Protein AF-A0A7X7T469-F1 (afdb_monomer_lite)

Secondary structure (DSSP, 8-state):
-HHHHHHHH-TT--PPPP-S-S-TTS-TT-TTHHHHHHHHHTTS---SBTTB--TTPPPPHHHHHHHHHHHHT-----

Structure (mmCIF, N/CA/C/O backbone):
data_AF-A0A7X7T469-F1
#
_entry.id   AF-A0A7X7T469-F1
#
loop_
_atom_site.group_PDB
_atom_site.id
_atom_site.type_symbol
_atom_site.label_atom_id
_atom_site.label_alt_id
_atom_site.label_comp_id
_atom_site.label_asym_id
_atom_site.label_entity_id
_atom_site.label_seq_id
_atom_site.pdbx_PDB_ins_code
_atom_site.Cartn_x
_atom_site.Cartn_y
_atom_site.Cartn_z
_atom_site.occupancy
_atom_site.B_iso_or_equiv
_atom_site.auth_seq_id
_atom_site.auth_comp_id
_atom_site.auth_asym_id
_atom_site.auth_atom_id
_atom_site.pdbx_PDB_model_num
ATOM 1 N N . ALA A 1 1 ? 2.032 -4.660 3.933 1.00 84.69 1 ALA A N 1
ATOM 2 C CA . ALA A 1 1 ? 2.163 -5.454 2.694 1.00 84.69 1 ALA A CA 1
ATOM 3 C C . ALA A 1 1 ? 2.213 -6.946 2.977 1.00 84.69 1 ALA A C 1
ATOM 5 O O . ALA A 1 1 ? 1.163 -7.565 3.066 1.00 84.69 1 ALA A O 1
ATOM 6 N N . VAL A 1 2 ? 3.400 -7.498 3.214 1.00 93.81 2 VAL A N 1
ATOM 7 C CA . VAL A 1 2 ? 3.670 -8.944 3.250 1.00 93.81 2 VAL A CA 1
ATOM 8 C C . VAL A 1 2 ? 2.729 -9.757 4.156 1.00 93.81 2 VAL A C 1
ATOM 10 O O . VAL A 1 2 ? 2.166 -10.754 3.717 1.00 93.81 2 VAL A O 1
ATOM 13 N N . PHE A 1 3 ? 2.506 -9.307 5.396 1.00 94.06 3 PHE A N 1
ATOM 14 C CA . PHE A 1 3 ? 1.629 -10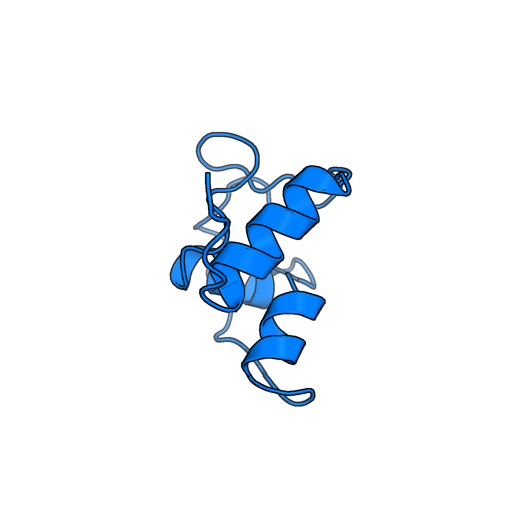.001 6.347 1.00 94.06 3 PHE A CA 1
ATOM 15 C C . PHE A 1 3 ? 0.173 -10.120 5.870 1.00 94.06 3 PHE A C 1
ATOM 17 O O . PHE A 1 3 ? -0.411 -11.187 6.007 1.00 94.06 3 PHE A O 1
ATOM 24 N N . LEU A 1 4 ? -0.406 -9.046 5.323 1.00 95.44 4 LEU A N 1
ATOM 25 C CA . LEU A 1 4 ? -1.822 -9.018 4.933 1.00 95.44 4 LEU A CA 1
ATOM 26 C C . LEU A 1 4 ? -2.087 -9.983 3.776 1.00 95.44 4 LEU A C 1
ATOM 28 O O . LEU A 1 4 ? -2.956 -10.838 3.890 1.00 95.44 4 LEU A O 1
ATOM 32 N N . LEU A 1 5 ? -1.256 -9.926 2.733 1.00 96.31 5 LEU A N 1
ATOM 33 C CA . LEU A 1 5 ? -1.398 -10.794 1.562 1.00 96.31 5 LEU A CA 1
ATOM 34 C C . LEU A 1 5 ? -1.168 -12.270 1.897 1.00 96.31 5 LEU A C 1
ATOM 36 O O . LEU A 1 5 ? -1.883 -13.130 1.397 1.00 96.31 5 LEU A O 1
ATOM 40 N N . MET A 1 6 ? -0.215 -12.592 2.778 1.00 96.00 6 MET A N 1
ATOM 41 C CA . MET A 1 6 ? -0.062 -13.977 3.240 1.00 96.00 6 MET A CA 1
ATOM 42 C C . MET A 1 6 ? -1.208 -14.435 4.144 1.00 96.00 6 MET A C 1
ATOM 44 O O . MET A 1 6 ? -1.523 -15.623 4.171 1.00 96.00 6 MET A O 1
ATOM 48 N N . ALA A 1 7 ? -1.819 -13.530 4.907 1.00 95.19 7 ALA A N 1
ATOM 49 C CA . ALA A 1 7 ? -2.972 -13.868 5.730 1.00 95.19 7 ALA A CA 1
ATOM 50 C C . ALA A 1 7 ? -4.231 -14.111 4.878 1.00 95.19 7 ALA A C 1
ATOM 52 O O . ALA A 1 7 ? -5.030 -14.976 5.229 1.00 95.19 7 ALA A O 1
ATOM 53 N N . GLU A 1 8 ? -4.384 -13.392 3.765 1.00 95.19 8 GLU A N 1
ATOM 54 C CA . GLU A 1 8 ? -5.490 -13.560 2.817 1.00 95.19 8 GLU A CA 1
ATOM 55 C C . GLU A 1 8 ? -5.299 -14.771 1.893 1.00 95.19 8 GLU A C 1
ATOM 57 O O . GLU A 1 8 ? -6.159 -15.649 1.832 1.00 95.19 8 GLU A O 1
ATOM 62 N N . HIS A 1 9 ? -4.153 -14.859 1.211 1.00 95.94 9 HIS A N 1
ATOM 63 C CA . HIS A 1 9 ? -3.904 -15.855 0.160 1.00 95.94 9 HIS A CA 1
ATOM 64 C C . HIS A 1 9 ? -3.173 -17.113 0.654 1.00 95.94 9 HIS A C 1
ATOM 66 O O . HIS A 1 9 ? -3.107 -18.121 -0.053 1.00 95.94 9 HIS A O 1
ATOM 72 N N . GLY A 1 10 ? -2.620 -17.080 1.869 1.00 96.62 10 GLY A N 1
ATOM 73 C CA . GLY A 1 10 ? -1.877 -18.175 2.499 1.00 96.62 10 GLY A CA 1
ATOM 74 C C . GLY A 1 10 ? -0.358 -17.954 2.576 1.00 96.62 10 GLY A C 1
ATOM 75 O O . GLY A 1 10 ? 0.233 -17.167 1.842 1.00 96.62 10 GLY A O 1
ATOM 76 N N . LEU A 1 11 ? 0.307 -18.708 3.464 1.00 92.88 11 LEU A N 1
ATOM 77 C CA . LEU A 1 11 ? 1.735 -18.537 3.806 1.00 92.88 11 LEU A CA 1
ATOM 78 C C . LEU A 1 11 ? 2.720 -18.757 2.642 1.00 92.88 11 LEU A C 1
ATOM 80 O O . LEU A 1 11 ? 3.880 -18.372 2.746 1.00 92.88 11 LEU A O 1
ATOM 84 N N . GLY A 1 12 ? 2.289 -19.421 1.569 1.00 94.50 12 GLY A N 1
ATOM 85 C CA . GLY A 1 12 ? 3.100 -19.670 0.373 1.00 94.50 12 GLY A CA 1
ATOM 86 C C . GLY A 1 12 ? 2.821 -18.701 -0.774 1.00 94.50 12 GLY A C 1
ATOM 87 O O . GLY A 1 12 ? 3.264 -18.962 -1.890 1.00 94.50 12 GLY A O 1
ATOM 88 N N . TYR A 1 13 ? 2.039 -17.646 -0.537 1.00 96.81 13 TYR A N 1
ATOM 89 C CA . TYR A 1 13 ? 1.644 -16.715 -1.582 1.00 96.81 13 TYR A CA 1
ATOM 90 C C . TYR A 1 13 ? 2.846 -15.951 -2.148 1.00 96.81 13 TYR A C 1
ATOM 92 O O . TYR A 1 13 ? 3.643 -15.374 -1.406 1.00 96.81 13 TYR A O 1
ATOM 100 N N . VAL A 1 14 ? 2.941 -15.939 -3.478 1.00 96.12 14 VAL A N 1
ATOM 101 C CA . VAL A 1 14 ? 3.944 -15.197 -4.242 1.00 96.12 14 VAL A CA 1
ATOM 102 C C . VAL A 1 14 ? 3.192 -14.250 -5.181 1.00 96.12 14 VAL A C 1
ATOM 104 O O . VAL A 1 14 ? 2.540 -14.736 -6.111 1.00 96.12 14 VAL A O 1
ATOM 107 N N . PRO A 1 15 ? 3.231 -12.929 -4.934 1.00 96.06 15 PRO A N 1
ATOM 108 C CA . PRO A 1 15 ? 2.588 -11.960 -5.807 1.00 96.06 15 PRO A CA 1
ATOM 109 C C . PRO A 1 15 ? 3.278 -11.883 -7.179 1.00 96.06 15 PRO A C 1
ATOM 111 O O . PRO A 1 15 ? 4.422 -12.324 -7.332 1.00 96.06 15 PRO A O 1
ATOM 114 N N . PRO A 1 16 ? 2.599 -11.323 -8.194 1.00 96.25 16 PRO A N 1
ATOM 115 C CA . PRO A 1 16 ? 3.234 -10.970 -9.455 1.00 96.25 16 PRO A CA 1
ATOM 116 C C . PRO A 1 16 ? 4.434 -10.043 -9.235 1.00 96.25 16 PRO A C 1
ATOM 118 O O . PRO A 1 16 ? 4.431 -9.217 -8.324 1.00 96.25 16 PRO A O 1
ATOM 121 N N . ALA A 1 17 ? 5.437 -10.160 -10.106 1.00 95.62 17 ALA A N 1
ATOM 122 C CA . ALA A 1 17 ? 6.600 -9.283 -10.067 1.00 95.62 17 ALA A CA 1
ATOM 123 C C . ALA A 1 17 ? 6.176 -7.814 -10.215 1.00 95.62 17 ALA A C 1
ATOM 125 O O . ALA A 1 17 ? 5.398 -7.470 -11.111 1.00 95.62 17 ALA A O 1
ATOM 126 N N . SER A 1 18 ? 6.712 -6.965 -9.346 1.00 95.50 18 SER A N 1
ATOM 127 C CA . SER A 1 18 ? 6.475 -5.528 -9.359 1.00 95.50 18 SER A CA 1
ATOM 128 C C . SER A 1 18 ? 7.054 -4.866 -10.599 1.00 95.50 18 SER A C 1
ATOM 130 O O . SER A 1 18 ? 8.064 -5.277 -11.175 1.00 95.50 18 SER A O 1
ATOM 132 N N . THR A 1 19 ? 6.382 -3.800 -11.013 1.00 95.12 19 THR A N 1
ATOM 133 C CA . THR A 1 19 ? 6.798 -2.950 -12.125 1.00 95.12 19 THR A CA 1
ATOM 134 C C . THR A 1 19 ? 7.743 -1.836 -11.676 1.00 95.12 19 THR A C 1
ATOM 136 O O . THR A 1 19 ? 8.511 -1.330 -12.493 1.00 95.12 19 THR A O 1
ATOM 139 N N . GLY A 1 20 ? 7.700 -1.447 -10.396 1.00 93.62 20 GLY A N 1
ATOM 140 C CA . GLY A 1 20 ? 8.412 -0.288 -9.855 1.00 93.62 20 GLY A CA 1
ATOM 141 C C . GLY A 1 20 ? 7.842 1.044 -10.353 1.00 93.62 20 GLY A C 1
ATOM 142 O O . GLY A 1 20 ? 8.535 2.059 -10.321 1.00 93.62 20 GLY A O 1
ATOM 143 N N . LEU A 1 21 ? 6.614 1.039 -10.887 1.00 94.75 21 LEU A N 1
ATOM 144 C CA . LEU A 1 21 ? 5.974 2.208 -11.506 1.00 94.75 21 LEU A CA 1
ATOM 145 C C . LEU A 1 21 ? 4.736 2.689 -10.745 1.00 94.75 21 LEU A C 1
ATOM 147 O O . LEU A 1 21 ? 4.236 3.777 -11.031 1.00 94.75 21 LEU A O 1
ATOM 151 N N . VAL A 1 22 ? 4.228 1.895 -9.798 1.00 95.31 22 VAL A N 1
ATOM 152 C CA . VAL A 1 22 ? 3.011 2.230 -9.041 1.00 95.31 22 VAL A CA 1
ATOM 153 C C . VAL A 1 22 ? 3.288 3.321 -8.004 1.00 95.31 22 VAL A C 1
ATOM 155 O O . VAL A 1 22 ? 2.508 4.265 -7.875 1.00 95.31 22 VAL A O 1
ATOM 158 N N . PHE A 1 23 ? 4.416 3.223 -7.298 1.00 96.81 23 PHE A N 1
ATOM 159 C CA . PHE A 1 23 ? 4.838 4.183 -6.280 1.00 96.81 23 PHE A CA 1
ATOM 160 C C . PHE A 1 23 ? 6.245 4.696 -6.589 1.00 96.81 23 PHE A C 1
ATOM 162 O O . PHE A 1 23 ? 7.160 3.916 -6.831 1.00 96.81 23 PHE A O 1
ATOM 169 N N . GLY A 1 24 ? 6.431 6.015 -6.564 1.00 96.25 24 GLY A N 1
ATOM 170 C CA . GLY A 1 24 ? 7.694 6.668 -6.918 1.00 96.25 24 GLY A CA 1
ATOM 171 C C . GLY A 1 24 ? 8.820 6.467 -5.901 1.00 96.25 24 GLY A C 1
ATOM 172 O O . GLY A 1 24 ? 9.974 6.748 -6.211 1.00 96.25 24 GLY A O 1
ATOM 173 N N . ASP A 1 25 ? 8.500 5.990 -4.699 1.00 96.56 25 ASP A N 1
ATOM 174 C CA . ASP A 1 25 ? 9.438 5.684 -3.616 1.00 96.56 25 ASP A CA 1
ATOM 175 C C . ASP A 1 25 ? 9.638 4.178 -3.384 1.00 96.56 25 ASP A C 1
ATOM 177 O O . ASP A 1 25 ? 10.289 3.785 -2.415 1.00 96.56 25 ASP A O 1
ATOM 181 N N . VAL A 1 26 ? 9.114 3.332 -4.276 1.00 96.62 26 VAL A N 1
ATOM 182 C CA . VAL A 1 26 ? 9.306 1.879 -4.239 1.00 96.62 26 VAL A CA 1
ATOM 183 C C . VAL A 1 26 ? 9.995 1.453 -5.535 1.00 96.62 26 VAL A C 1
ATOM 185 O O . VAL A 1 26 ? 9.327 1.242 -6.547 1.00 96.62 26 VAL A O 1
ATOM 188 N N . PRO A 1 27 ? 11.336 1.358 -5.546 1.00 94.56 27 PRO A N 1
ATOM 189 C CA . PRO A 1 27 ? 12.056 0.912 -6.730 1.00 94.56 27 PRO A CA 1
ATOM 190 C C . PRO A 1 27 ? 11.777 -0.572 -7.019 1.00 94.56 27 PRO A C 1
ATOM 192 O O . PRO A 1 27 ? 11.401 -1.333 -6.129 1.00 94.56 27 PRO A O 1
ATOM 195 N N . ILE A 1 28 ? 11.988 -0.991 -8.271 1.00 94.25 28 ILE A N 1
ATOM 196 C CA . ILE A 1 28 ? 11.699 -2.361 -8.743 1.00 94.25 28 ILE A CA 1
ATOM 197 C C . ILE A 1 28 ? 12.483 -3.455 -7.995 1.00 94.25 28 ILE A C 1
ATOM 199 O O . ILE A 1 28 ? 12.053 -4.599 -7.931 1.00 94.25 28 ILE A O 1
ATOM 203 N N . ASP A 1 29 ? 13.640 -3.120 -7.426 1.00 93.81 29 ASP A N 1
ATOM 204 C CA . ASP A 1 29 ? 14.489 -4.024 -6.645 1.00 93.81 29 ASP A CA 1
ATOM 205 C C . ASP A 1 29 ? 14.178 -3.993 -5.139 1.00 93.81 29 ASP A C 1
ATOM 207 O O . ASP A 1 29 ? 14.854 -4.652 -4.342 1.00 93.81 29 ASP A O 1
ATOM 211 N N . HIS A 1 30 ? 13.145 -3.254 -4.726 1.00 95.50 30 HIS A N 1
ATOM 212 C CA . HIS A 1 30 ? 12.710 -3.231 -3.341 1.00 95.50 30 HIS A CA 1
ATOM 213 C C . HIS A 1 30 ? 12.192 -4.613 -2.925 1.00 95.50 30 HIS A C 1
ATOM 215 O O . HIS A 1 30 ? 11.300 -5.178 -3.553 1.00 95.50 30 HIS A O 1
ATOM 221 N N . TRP A 1 31 ? 12.695 -5.140 -1.806 1.00 95.06 31 TRP A N 1
ATOM 222 C CA . TRP A 1 31 ? 12.399 -6.501 -1.332 1.00 95.06 31 TRP A CA 1
ATOM 223 C C . TRP A 1 31 ? 10.899 -6.801 -1.156 1.00 95.06 31 TRP A C 1
ATOM 225 O O . TRP A 1 31 ? 10.482 -7.953 -1.232 1.00 95.06 31 TRP A O 1
ATOM 235 N N . ALA A 1 32 ? 10.095 -5.767 -0.891 1.00 95.38 32 ALA A N 1
ATOM 236 C CA . ALA A 1 32 ? 8.646 -5.865 -0.738 1.00 95.38 32 ALA A CA 1
ATOM 237 C C . ALA A 1 32 ? 7.860 -5.319 -1.940 1.00 95.38 32 ALA A C 1
ATOM 239 O O . ALA A 1 32 ? 6.640 -5.229 -1.836 1.00 95.3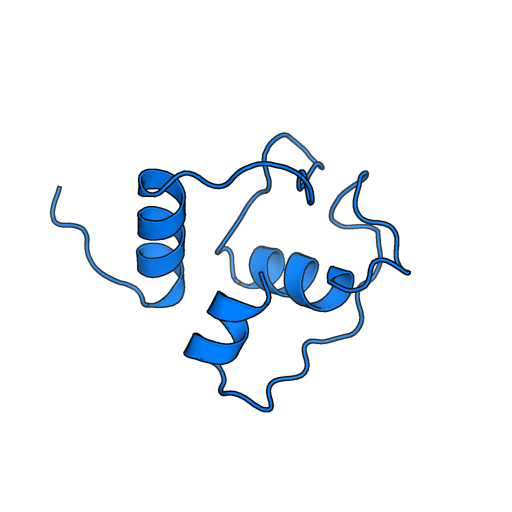8 32 ALA A O 1
ATOM 240 N N . GLY A 1 33 ? 8.521 -4.925 -3.035 1.00 97.00 33 GLY A N 1
ATOM 241 C CA . GLY A 1 33 ? 7.892 -4.280 -4.193 1.00 97.00 33 GLY A CA 1
ATOM 242 C C . GLY A 1 33 ? 6.682 -5.058 -4.705 1.00 97.00 33 GLY A C 1
ATOM 243 O O . GLY A 1 33 ? 5.585 -4.510 -4.773 1.00 97.00 33 GLY A O 1
ATOM 244 N N . ASP A 1 34 ? 6.853 -6.361 -4.932 1.00 97.38 34 ASP A N 1
ATOM 245 C CA . ASP A 1 34 ? 5.803 -7.262 -5.432 1.00 97.38 34 ASP A CA 1
ATOM 246 C C . ASP A 1 34 ? 4.566 -7.262 -4.517 1.00 97.38 34 ASP A C 1
ATOM 248 O O . ASP A 1 34 ? 3.428 -7.126 -4.962 1.00 97.38 34 ASP A O 1
ATOM 252 N N . PHE A 1 35 ? 4.781 -7.332 -3.201 1.00 97.56 35 PHE A N 1
ATOM 253 C CA . PHE A 1 35 ? 3.700 -7.298 -2.213 1.00 97.56 35 PHE A CA 1
ATOM 254 C C . PHE A 1 35 ? 3.060 -5.911 -2.081 1.00 97.56 35 PHE A C 1
ATOM 256 O O . PHE A 1 35 ? 1.886 -5.801 -1.731 1.00 97.56 35 PHE A O 1
ATOM 263 N N . ILE A 1 36 ? 3.828 -4.844 -2.285 1.00 97.06 36 ILE A N 1
ATOM 264 C CA . ILE A 1 36 ? 3.335 -3.469 -2.195 1.00 97.06 36 ILE A CA 1
ATOM 265 C C . ILE A 1 36 ? 2.419 -3.162 -3.379 1.00 97.06 36 ILE A C 1
ATOM 267 O O . ILE A 1 36 ? 1.313 -2.658 -3.179 1.00 97.06 36 ILE A O 1
ATOM 271 N N . GLU A 1 37 ? 2.848 -3.493 -4.597 1.00 96.81 37 GLU A N 1
ATOM 272 C CA . GLU A 1 37 ? 2.027 -3.289 -5.791 1.00 96.81 37 GLU A CA 1
ATOM 273 C C . GLU A 1 37 ? 0.784 -4.177 -5.768 1.00 96.81 37 GLU A C 1
ATOM 275 O O . GLU A 1 37 ? -0.299 -3.704 -6.107 1.00 96.81 37 GLU A O 1
ATOM 280 N N . GLN A 1 38 ? 0.898 -5.415 -5.277 1.00 97.44 38 GLN A N 1
ATOM 281 C CA . GLN A 1 38 ? -0.262 -6.289 -5.129 1.00 97.44 38 GLN A CA 1
ATOM 282 C C . GLN A 1 38 ? -1.284 -5.741 -4.119 1.00 97.44 38 GLN A C 1
ATOM 284 O O . GLN A 1 38 ? -2.476 -5.741 -4.414 1.00 97.44 38 GLN A O 1
ATOM 289 N N . LEU A 1 39 ? -0.845 -5.196 -2.973 1.00 96.12 39 LEU A N 1
ATOM 290 C CA . LEU A 1 39 ? -1.766 -4.528 -2.041 1.00 96.12 39 LEU A CA 1
ATOM 291 C C . LEU A 1 39 ? -2.529 -3.375 -2.710 1.00 96.12 39 LEU A C 1
ATOM 293 O O . LEU A 1 39 ? -3.701 -3.149 -2.408 1.00 96.12 39 LEU A O 1
ATOM 297 N N . ALA A 1 40 ? -1.851 -2.608 -3.565 1.00 95.75 40 ALA A N 1
ATOM 298 C CA . ALA A 1 40 ? -2.472 -1.504 -4.286 1.00 95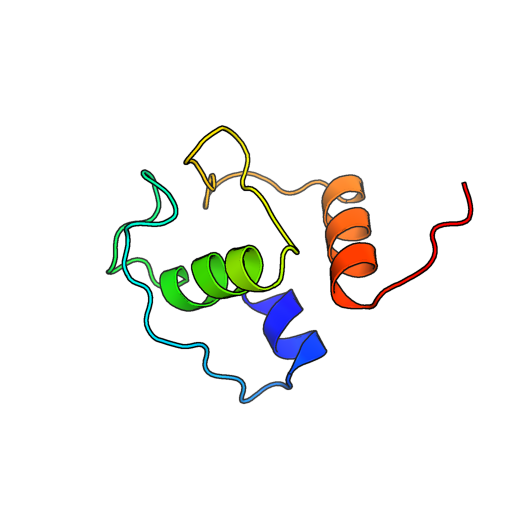.75 40 ALA A CA 1
ATOM 299 C C . ALA A 1 40 ? -3.452 -2.012 -5.354 1.00 95.75 40 ALA A C 1
ATOM 301 O O . ALA A 1 40 ? -4.544 -1.464 -5.493 1.00 95.75 40 ALA A O 1
ATOM 302 N N . ALA A 1 41 ? -3.095 -3.087 -6.061 1.00 96.00 41 ALA A N 1
ATOM 303 C CA . ALA A 1 41 ? -3.948 -3.732 -7.057 1.00 96.00 41 ALA A CA 1
ATOM 304 C C . ALA A 1 41 ? -5.240 -4.304 -6.447 1.00 96.00 41 ALA A C 1
ATOM 306 O O . ALA A 1 41 ? -6.292 -4.248 -7.081 1.00 96.00 41 ALA A O 1
ATOM 307 N N . GLU A 1 42 ? -5.176 -4.798 -5.210 1.00 95.38 42 GLU A N 1
ATOM 308 C CA . GLU A 1 42 ? -6.335 -5.283 -4.445 1.00 95.38 42 GLU A CA 1
ATOM 309 C C . GLU A 1 42 ? -7.120 -4.158 -3.751 1.00 95.38 42 GLU A C 1
ATOM 311 O O . GLU A 1 42 ? -8.145 -4.402 -3.121 1.00 95.38 42 GLU A O 1
ATOM 316 N N . GLY A 1 43 ? -6.673 -2.904 -3.875 1.00 94.06 43 GLY A N 1
ATOM 317 C CA . GLY A 1 43 ? -7.349 -1.749 -3.283 1.00 94.06 43 GLY A CA 1
ATOM 318 C C . GLY A 1 43 ? -7.222 -1.663 -1.759 1.00 94.06 43 GLY A C 1
ATOM 319 O O . GLY A 1 43 ? -7.942 -0.887 -1.132 1.00 94.06 43 GLY A O 1
ATOM 320 N N . ILE A 1 44 ? -6.301 -2.418 -1.152 1.00 94.56 44 ILE A N 1
ATOM 321 C CA . ILE A 1 44 ? -6.078 -2.425 0.301 1.00 94.56 44 ILE A CA 1
ATOM 322 C C . ILE A 1 44 ? -5.343 -1.152 0.746 1.00 94.56 44 ILE A C 1
ATOM 324 O O . ILE A 1 44 ? -5.530 -0.678 1.868 1.00 94.56 44 ILE A O 1
ATOM 328 N N . THR A 1 45 ? -4.505 -0.574 -0.119 1.00 94.31 45 THR A N 1
ATOM 329 C CA . THR A 1 45 ? -3.783 0.674 0.164 1.00 94.31 45 THR A CA 1
ATOM 330 C C . THR A 1 45 ? -3.669 1.568 -1.065 1.00 94.31 45 THR A C 1
ATOM 332 O O . THR A 1 45 ? -3.450 1.095 -2.176 1.00 94.31 45 THR A O 1
ATOM 335 N N . SER A 1 46 ? -3.755 2.880 -0.851 1.00 93.00 46 SER A N 1
ATOM 336 C CA . SER A 1 46 ? -3.437 3.911 -1.847 1.00 93.00 46 SER A CA 1
ATOM 337 C C . SER A 1 46 ? -2.072 4.567 -1.610 1.00 93.00 46 SER A C 1
ATOM 339 O O . SER A 1 46 ? -1.729 5.525 -2.300 1.00 93.00 46 SER A O 1
ATOM 341 N N . GLY A 1 47 ? -1.315 4.090 -0.618 1.00 93.56 47 GLY A N 1
ATOM 342 C CA . GLY A 1 47 ? -0.091 4.737 -0.155 1.00 93.56 47 GLY A CA 1
ATOM 343 C C . GLY A 1 47 ? -0.337 5.906 0.808 1.00 93.56 47 GLY A C 1
ATOM 344 O O . GLY A 1 47 ? -1.474 6.227 1.161 1.00 93.56 47 GLY A O 1
ATOM 345 N N . CYS A 1 48 ? 0.753 6.522 1.266 1.00 94.12 48 CYS A N 1
ATOM 346 C CA . CYS A 1 48 ? 0.753 7.611 2.250 1.00 94.12 48 CYS A CA 1
ATOM 347 C C . CYS A 1 48 ? 0.463 8.991 1.635 1.00 94.12 48 CYS A C 1
ATOM 349 O O . CYS A 1 48 ? 0.038 9.914 2.329 1.00 94.12 48 CYS A O 1
ATOM 351 N N . ALA A 1 49 ? 0.733 9.151 0.341 1.00 93.56 49 ALA A N 1
ATOM 352 C CA . ALA A 1 49 ? 0.552 10.381 -0.415 1.00 93.56 49 ALA A CA 1
ATOM 353 C C . ALA A 1 49 ? 0.397 10.036 -1.907 1.00 93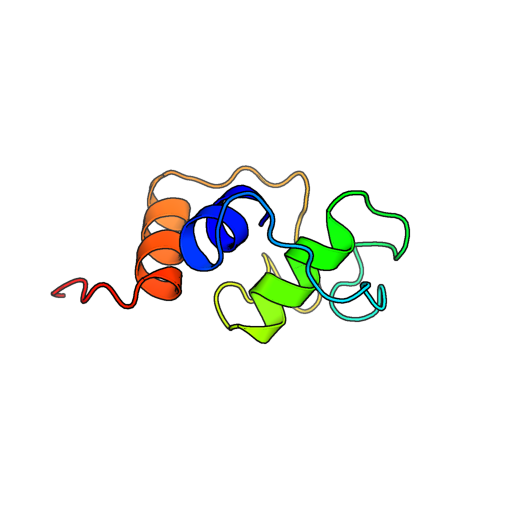.56 49 ALA A C 1
ATOM 355 O O . ALA A 1 49 ? 0.675 8.900 -2.299 1.00 93.56 49 ALA A O 1
ATOM 356 N N . PRO A 1 50 ? -0.035 10.983 -2.763 1.00 93.31 50 PRO A N 1
ATOM 357 C CA . PRO A 1 50 ? -0.153 10.726 -4.193 1.00 93.31 50 PRO A CA 1
ATOM 358 C C . PRO A 1 50 ? 1.152 10.169 -4.770 1.00 93.31 50 PRO A C 1
ATOM 360 O O . PRO A 1 50 ? 2.201 10.806 -4.671 1.00 93.31 50 PRO A O 1
ATOM 363 N N . SER A 1 51 ? 1.065 8.972 -5.352 1.00 92.94 51 SER A N 1
ATOM 364 C CA . SER A 1 51 ? 2.191 8.234 -5.935 1.00 92.94 51 SER A CA 1
ATOM 365 C C . SER A 1 51 ? 3.306 7.837 -4.955 1.00 92.94 51 SER A C 1
ATOM 367 O O . SER A 1 51 ? 4.396 7.511 -5.414 1.00 92.94 51 SER A O 1
ATOM 369 N N . LEU A 1 52 ? 3.073 7.839 -3.638 1.00 96.38 52 LEU A N 1
ATOM 370 C CA . LEU A 1 52 ? 4.057 7.423 -2.629 1.00 96.38 52 LEU A CA 1
ATOM 371 C C . LEU A 1 52 ? 3.478 6.363 -1.696 1.00 96.38 52 LEU A C 1
ATOM 373 O O . LEU A 1 52 ? 2.371 6.519 -1.178 1.00 96.38 52 LEU A O 1
ATOM 377 N N . TYR A 1 53 ? 4.249 5.313 -1.431 1.00 96.25 53 TYR A N 1
ATOM 378 C CA . TYR A 1 53 ? 3.882 4.252 -0.499 1.00 96.25 53 TYR A CA 1
ATOM 379 C C . TYR A 1 53 ? 4.350 4.532 0.936 1.00 96.25 53 TYR A C 1
ATOM 381 O O . TYR A 1 53 ? 3.649 4.173 1.879 1.00 96.25 53 TYR A O 1
ATOM 389 N N . CYS A 1 54 ? 5.496 5.197 1.111 1.00 95.56 54 CYS A N 1
ATOM 390 C CA . CYS A 1 54 ? 6.226 5.364 2.369 1.00 95.56 54 CYS A CA 1
ATOM 391 C C . CYS A 1 54 ? 6.619 4.021 3.023 1.00 95.56 54 CYS A C 1
ATOM 393 O O . CYS A 1 54 ? 6.103 3.695 4.095 1.00 95.56 54 CYS A O 1
ATOM 395 N N . PRO A 1 55 ? 7.550 3.238 2.440 1.00 93.62 55 PRO A N 1
ATOM 396 C CA . PRO A 1 55 ? 7.898 1.902 2.945 1.00 93.62 55 PRO A CA 1
ATOM 397 C C . PRO A 1 55 ? 8.460 1.896 4.375 1.00 93.62 55 PRO A C 1
ATOM 399 O O . PRO A 1 55 ? 8.205 0.956 5.123 1.00 93.62 55 PRO A O 1
ATOM 402 N N . GLU A 1 56 ? 9.157 2.964 4.770 1.00 93.44 56 GLU A N 1
ATOM 403 C CA . GLU A 1 56 ? 9.712 3.156 6.121 1.00 93.44 56 GLU A CA 1
ATOM 404 C C . GLU A 1 56 ? 8.744 3.887 7.073 1.00 93.44 56 GLU A C 1
ATOM 406 O O . GLU A 1 56 ? 9.084 4.210 8.214 1.00 93.44 56 GLU A O 1
ATOM 411 N N . GLY A 1 57 ? 7.533 4.200 6.603 1.00 92.50 57 GLY A N 1
ATOM 412 C CA . GLY A 1 57 ? 6.502 4.855 7.395 1.00 92.50 57 GLY A CA 1
ATOM 413 C C . GLY A 1 57 ? 5.991 3.950 8.515 1.00 92.50 57 GLY A C 1
ATOM 414 O O . GLY A 1 57 ? 5.736 2.761 8.322 1.00 92.50 57 GLY A O 1
ATOM 415 N N . ILE A 1 58 ? 5.800 4.521 9.704 1.00 93.12 58 ILE A N 1
ATOM 416 C CA . ILE A 1 58 ? 5.204 3.790 10.823 1.00 93.12 58 ILE A CA 1
ATOM 417 C C . ILE A 1 58 ? 3.698 3.691 10.597 1.00 93.12 58 ILE A C 1
ATOM 419 O O . ILE A 1 58 ? 3.011 4.708 10.554 1.00 93.12 58 ILE A O 1
ATOM 423 N N . VAL A 1 59 ? 3.188 2.462 10.536 1.00 92.31 59 VAL A N 1
ATOM 424 C CA . VAL A 1 59 ? 1.748 2.187 10.516 1.00 92.31 59 VAL A CA 1
ATOM 425 C C . VAL A 1 59 ? 1.224 2.148 11.950 1.00 92.31 59 VAL A C 1
ATOM 427 O O . VAL A 1 59 ? 1.656 1.340 12.777 1.00 92.31 59 VAL A O 1
ATOM 430 N N . THR A 1 60 ? 0.276 3.024 12.263 1.00 95.00 60 THR A N 1
ATOM 431 C CA . THR A 1 60 ? -0.410 3.049 13.554 1.00 95.00 60 THR A CA 1
ATOM 432 C C . THR A 1 60 ? -1.377 1.873 13.694 1.00 95.00 60 THR A C 1
ATOM 434 O O . THR A 1 60 ? -1.821 1.253 12.728 1.00 95.00 60 THR A O 1
ATOM 437 N N . ARG A 1 61 ? -1.782 1.578 14.934 1.00 94.88 61 ARG A N 1
ATOM 438 C CA . ARG A 1 61 ? -2.777 0.527 15.203 1.00 94.88 61 ARG A CA 1
ATOM 439 C C . ARG A 1 61 ? -4.126 0.797 14.530 1.00 94.88 61 ARG A C 1
ATOM 441 O O . ARG A 1 61 ? -4.803 -0.156 14.163 1.00 94.88 61 ARG A O 1
ATOM 448 N N . ALA A 1 62 ? -4.510 2.066 14.394 1.00 93.56 62 ALA A N 1
ATOM 449 C CA . ALA A 1 62 ? -5.755 2.452 13.740 1.00 93.56 62 ALA A CA 1
ATOM 450 C C . ALA A 1 62 ? -5.687 2.197 12.227 1.00 93.56 62 ALA A C 1
ATOM 452 O O . ALA A 1 62 ? -6.592 1.584 11.672 1.00 93.56 62 ALA A O 1
ATOM 453 N N . GLU A 1 63 ? -4.584 2.573 11.579 1.00 93.00 63 GLU A N 1
ATOM 454 C CA . GLU A 1 63 ? -4.368 2.307 10.150 1.00 93.00 63 GLU A CA 1
ATOM 455 C C . GLU A 1 63 ? -4.293 0.804 9.864 1.00 93.00 63 GLU A C 1
ATOM 457 O O . GLU A 1 63 ? -4.917 0.320 8.924 1.00 93.00 63 GLU A O 1
ATOM 462 N N . MET A 1 64 ? -3.621 0.033 10.726 1.00 94.50 64 MET A N 1
ATOM 463 C CA . MET A 1 64 ? -3.593 -1.424 10.589 1.00 94.50 64 MET A CA 1
ATOM 464 C C . MET A 1 64 ? -4.994 -2.043 10.705 1.00 94.50 64 MET A C 1
ATOM 466 O O . MET A 1 64 ? -5.300 -2.996 9.993 1.00 94.50 64 MET A O 1
ATOM 470 N N . ALA A 1 65 ? -5.865 -1.507 11.567 1.00 93.75 65 ALA A N 1
ATOM 471 C CA . ALA A 1 65 ? -7.251 -1.965 11.662 1.00 93.75 65 ALA A CA 1
ATOM 472 C C . ALA A 1 65 ? -8.035 -1.688 10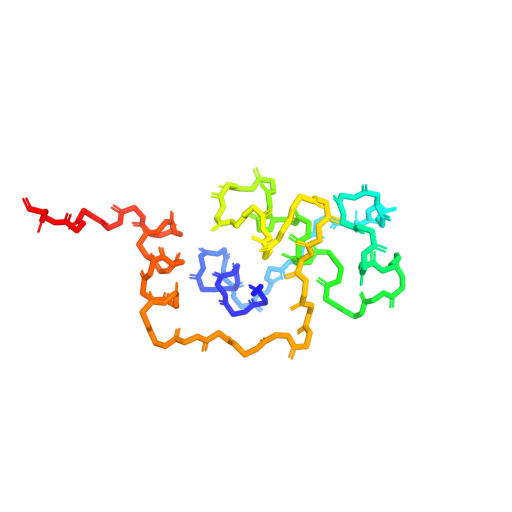.369 1.00 93.75 65 ALA A C 1
ATOM 474 O O . ALA A 1 65 ? -8.785 -2.554 9.922 1.00 93.75 65 ALA A O 1
ATOM 475 N N . VAL A 1 66 ? -7.812 -0.529 9.737 1.00 92.81 66 VAL A N 1
ATOM 476 C CA . VAL A 1 66 ? -8.393 -0.207 8.423 1.00 92.81 66 VAL A CA 1
ATOM 477 C C . VAL A 1 66 ? -7.907 -1.198 7.369 1.00 92.81 66 VAL A C 1
ATOM 479 O O . VAL A 1 66 ? -8.732 -1.779 6.669 1.00 92.81 66 VAL A O 1
ATOM 482 N N . PHE A 1 67 ? -6.604 -1.482 7.305 1.00 94.25 67 PHE A N 1
ATOM 483 C CA . PHE A 1 67 ? -6.083 -2.465 6.356 1.00 94.25 67 PHE A CA 1
ATOM 484 C C . PHE A 1 67 ? -6.664 -3.862 6.574 1.00 94.25 67 PHE A C 1
ATOM 486 O O . PHE A 1 67 ? -7.047 -4.512 5.607 1.00 94.25 67 PHE A O 1
ATOM 493 N N . LEU A 1 68 ? -6.796 -4.311 7.825 1.00 94.56 68 LEU A N 1
ATOM 494 C CA . LEU A 1 68 ? -7.444 -5.588 8.140 1.00 94.56 68 LEU A CA 1
ATOM 495 C C . LEU A 1 68 ? -8.913 -5.604 7.699 1.00 94.56 68 LEU A C 1
ATOM 497 O O . LEU A 1 68 ? -9.362 -6.600 7.135 1.00 94.56 68 LEU A O 1
ATOM 501 N N . SER A 1 69 ? -9.653 -4.511 7.920 1.00 93.88 69 SER A N 1
ATOM 502 C CA . SER A 1 69 ? -11.043 -4.416 7.462 1.00 93.88 69 SER A CA 1
ATOM 503 C C . SER A 1 69 ? -11.164 -4.429 5.940 1.00 93.88 69 SER A C 1
ATOM 505 O O . SER A 1 69 ? -12.032 -5.125 5.425 1.00 93.88 69 SER A O 1
ATOM 507 N N . ALA A 1 70 ? -10.264 -3.739 5.232 1.00 92.31 70 ALA A N 1
ATOM 508 C CA . ALA A 1 70 ? -10.232 -3.712 3.775 1.00 92.31 70 ALA A CA 1
ATOM 509 C C . ALA A 1 70 ? -9.869 -5.085 3.190 1.00 92.31 70 ALA A C 1
ATOM 511 O O . ALA A 1 70 ? -10.525 -5.539 2.263 1.00 92.31 70 ALA A O 1
ATOM 512 N N . THR A 1 71 ? -8.884 -5.765 3.783 1.00 94.19 71 THR A N 1
ATOM 513 C CA . THR A 1 71 ? -8.413 -7.091 3.343 1.00 94.19 71 THR A CA 1
ATOM 514 C C . THR A 1 71 ? -9.495 -8.163 3.529 1.00 94.19 71 THR A C 1
ATOM 516 O O . THR A 1 71 ? -9.759 -8.951 2.634 1.00 94.19 71 THR A O 1
ATOM 519 N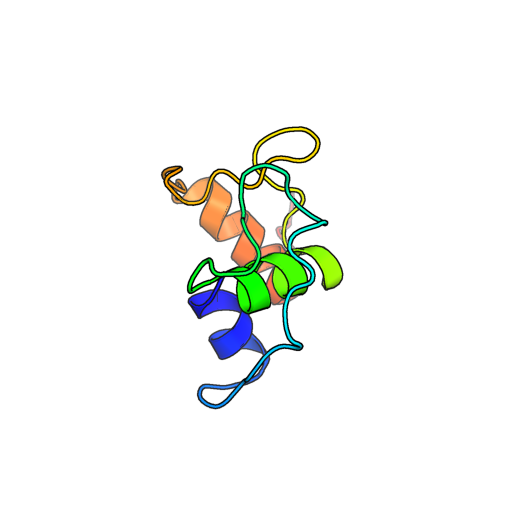 N . PHE A 1 72 ? -10.165 -8.200 4.689 1.00 92.94 72 PHE A N 1
ATOM 520 C CA . PHE A 1 72 ? -11.106 -9.280 5.027 1.00 92.94 72 PHE A CA 1
ATOM 521 C C . PHE A 1 72 ? -12.586 -8.902 4.877 1.00 92.94 72 PHE A C 1
ATOM 523 O O . PHE A 1 72 ? -13.455 -9.663 5.306 1.00 92.94 72 PHE A O 1
ATOM 530 N N . GLY A 1 73 ? -12.885 -7.730 4.307 1.00 89.25 73 GLY A N 1
ATOM 531 C CA . GLY A 1 73 ? -14.256 -7.244 4.129 1.00 89.25 73 GLY A CA 1
ATOM 532 C C . GLY A 1 73 ? -15.030 -7.127 5.445 1.00 89.25 73 GLY A C 1
ATOM 533 O O . GLY A 1 73 ? -16.216 -7.448 5.500 1.00 89.25 73 GLY A O 1
ATOM 534 N N . LEU A 1 74 ? -14.359 -6.728 6.529 1.00 87.38 74 LEU A N 1
ATOM 535 C CA . LEU A 1 74 ? -14.994 -6.621 7.841 1.00 87.38 74 LEU A CA 1
ATOM 536 C C . LEU A 1 74 ? -15.823 -5.338 7.889 1.00 87.38 74 LEU A C 1
ATOM 538 O O . LEU A 1 74 ? -15.267 -4.241 7.835 1.00 87.38 74 LEU A O 1
ATOM 542 N N . GLU A 1 75 ? -17.143 -5.467 8.032 1.00 79.00 75 GLU A N 1
ATOM 543 C CA . GLU A 1 75 ? -18.002 -4.311 8.277 1.00 79.00 75 GLU A CA 1
ATOM 544 C C . GLU A 1 75 ? -17.672 -3.709 9.646 1.00 79.00 75 GLU A C 1
ATOM 546 O O . GLU A 1 75 ? -18.047 -4.219 10.706 1.00 79.00 75 GLU A O 1
ATOM 551 N N . LEU A 1 76 ? -16.945 -2.593 9.627 1.00 64.94 76 LEU A N 1
ATOM 552 C CA . LEU A 1 76 ? -16.871 -1.695 10.765 1.00 64.94 76 LEU A CA 1
ATOM 553 C C . LEU A 1 76 ? -18.214 -0.971 10.809 1.00 64.94 76 LEU A C 1
ATOM 555 O O . LEU A 1 76 ? -18.379 0.039 10.133 1.00 64.94 76 LEU A O 1
ATOM 559 N N . ASN A 1 77 ? -19.180 -1.528 11.544 1.00 55.81 77 ASN A N 1
ATOM 560 C CA . ASN A 1 77 ? -20.426 -0.837 11.872 1.00 55.81 77 ASN A CA 1
ATOM 561 C C . ASN A 1 77 ? -20.071 0.548 12.440 1.00 55.81 77 ASN A C 1
ATOM 563 O O . ASN A 1 77 ? -19.610 0.646 13.581 1.00 55.81 77 ASN A O 1
ATOM 567 N N . GLN A 1 78 ? -20.214 1.576 11.602 1.00 54.19 78 GLN A N 1
ATOM 568 C CA . GLN A 1 78 ? -20.084 2.990 11.949 1.00 54.19 78 GLN A CA 1
ATOM 569 C C . GLN A 1 78 ? -21.374 3.455 12.618 1.00 54.19 78 GLN A C 1
ATOM 571 O O . GLN A 1 78 ? -22.458 3.146 12.072 1.00 54.19 78 GLN A O 1
#

Radius of gyration: 12.46 Å; chains: 1; bounding box: 35×30×27 Å

Foldseek 3Di:
DQVLCCVQVHVPDDAPQAPCQQAVPARSPRPCRRVQVVCVVLVLDSAPDHRHNPPVDDQDPVNVVSSNCSSPVPDPPD

pLDDT: mean 93.0, std 7.5, range [54.19, 97.56]

Sequence (78 aa):
AVFLLMAEHGLGYVPPASTGLVFGDVPIDHWAGDFIEQLAAEGITSGCAPSLYCPEGIVTRAEMAVFLSATFGLELNQ